Protein AF-A0AAD5Q1W6-F1 (afdb_monomer_lite)

Radius of gyration: 18.75 Å; chains: 1; bounding box: 32×36×60 Å

Foldseek 3Di:
DDPPDVVNVVVVVVVVVVVVVVVCCVVQPQHWDWDDDPQWIWIDRPQFFIWIFGQDPVRDTPPIDTPDTHDDPDDD

Secondary structure (DSSP, 8-state):
-----HHHHHHHHHHHHHHHHHHHHHHHTT-EEEEEETTEEEEEETTTEEEEE---TTS--TT-EEEEE---SS--

Organism: Pythium insidiosum (NCBI:txid114742)

Sequence (76 aa):
MSSKSQDERKASTADELAKNKDIVRRELEGKCVTAGSGWWTYEVCYGKEVRQFHEEPDGSRPSDWSMGAYVSDDPL

Structure (mmCIF, N/CA/C/O backbone):
data_AF-A0AAD5Q1W6-F1
#
_entry.id   AF-A0AAD5Q1W6-F1
#
loop_
_atom_site.group_PDB
_atom_site.id
_atom_site.type_symbol
_atom_site.label_atom_id
_atom_site.label_alt_id
_atom_site.label_comp_id
_atom_site.label_asym_id
_atom_site.label_entity_id
_atom_site.label_seq_id
_atom_site.pdbx_PDB_ins_code
_atom_site.Cartn_x
_atom_site.Cartn_y
_atom_site.Cartn_z
_atom_site.occupancy
_atom_site.B_iso_or_equiv
_atom_site.auth_seq_id
_atom_site.auth_comp_id
_atom_site.auth_asym_id
_atom_site.auth_atom_id
_atom_site.pdbx_PDB_model_num
ATOM 1 N N . MET A 1 1 ? -1.726 18.643 41.804 1.00 49.75 1 MET A N 1
ATOM 2 C CA . MET A 1 1 ? -2.651 18.576 40.653 1.00 49.75 1 MET A CA 1
ATOM 3 C C . MET A 1 1 ? -1.859 18.180 39.411 1.00 49.75 1 MET A C 1
ATOM 5 O O . MET A 1 1 ? -1.277 19.059 38.806 1.00 49.75 1 MET A O 1
ATOM 9 N N . SER A 1 2 ? -1.736 16.891 39.078 1.00 53.66 2 SER A N 1
ATOM 10 C CA . SER A 1 2 ? -1.426 16.424 37.708 1.00 53.66 2 SER A CA 1
ATOM 11 C C . SER A 1 2 ? -1.397 14.894 37.694 1.00 53.66 2 SER A C 1
ATOM 13 O O . SER A 1 2 ? -0.355 14.259 37.586 1.00 53.66 2 SER A O 1
ATOM 15 N N . SER A 1 3 ? -2.557 14.278 37.883 1.00 61.81 3 SER A N 1
ATOM 16 C CA . SER A 1 3 ? -2.744 12.876 37.528 1.00 61.81 3 SER A CA 1
ATOM 17 C C . SER A 1 3 ? -4.088 12.805 36.834 1.00 61.81 3 SER A C 1
ATOM 19 O O . SER A 1 3 ? -5.099 12.515 37.459 1.00 61.81 3 SER A O 1
ATOM 21 N N . LYS A 1 4 ? -4.121 13.162 35.543 1.00 65.19 4 LYS A N 1
ATOM 22 C CA . LYS A 1 4 ? -5.131 12.547 34.677 1.00 65.19 4 LYS A CA 1
ATOM 23 C C . LYS A 1 4 ? -4.970 11.046 34.877 1.00 65.19 4 LYS A C 1
ATOM 25 O O . LYS A 1 4 ? -3.858 10.545 34.636 1.00 65.19 4 LYS A O 1
ATOM 30 N N . SER A 1 5 ? -6.014 10.410 35.404 1.00 77.44 5 SER A N 1
ATOM 31 C CA . SER A 1 5 ? -6.007 9.007 35.796 1.00 77.44 5 SER A CA 1
ATOM 32 C C . SER A 1 5 ? -5.552 8.181 34.599 1.00 77.44 5 SER A C 1
ATOM 34 O O . SER A 1 5 ? -5.877 8.492 33.450 1.00 77.44 5 SER A O 1
ATOM 36 N N . GLN A 1 6 ? -4.739 7.156 34.836 1.00 75.62 6 GLN A N 1
ATOM 37 C CA . GLN A 1 6 ? -4.257 6.301 33.751 1.00 75.62 6 GLN A CA 1
ATOM 38 C C . GLN A 1 6 ? -5.411 5.659 32.970 1.00 75.62 6 GLN A C 1
ATOM 40 O O . GLN A 1 6 ? -5.271 5.416 31.772 1.00 75.62 6 GLN A O 1
ATOM 45 N N . ASP A 1 7 ? -6.560 5.486 33.619 1.00 74.94 7 ASP A N 1
ATOM 46 C CA . ASP A 1 7 ? -7.785 4.983 33.006 1.00 74.94 7 ASP A CA 1
ATOM 47 C C . ASP A 1 7 ? -8.360 5.966 31.976 1.00 74.94 7 ASP A C 1
ATOM 49 O O . ASP A 1 7 ? -8.744 5.558 30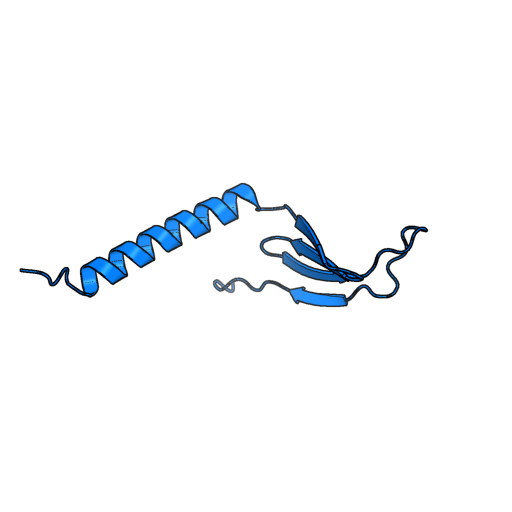.883 1.00 74.94 7 ASP A O 1
ATOM 53 N N . GLU A 1 8 ? -8.309 7.274 32.249 1.00 75.06 8 GLU A N 1
ATOM 54 C CA . GLU A 1 8 ? -8.742 8.318 31.307 1.00 75.06 8 GLU A CA 1
ATOM 55 C C . GLU A 1 8 ? -7.828 8.382 30.074 1.00 75.06 8 GLU A C 1
ATOM 57 O O . GLU A 1 8 ? -8.290 8.614 28.957 1.00 75.06 8 GLU A O 1
ATOM 62 N N . ARG A 1 9 ? -6.518 8.152 30.255 1.00 79.94 9 ARG A N 1
ATOM 63 C CA . ARG A 1 9 ? -5.555 8.118 29.138 1.00 79.94 9 ARG A CA 1
ATOM 64 C C . ARG A 1 9 ? -5.762 6.889 28.262 1.00 79.94 9 ARG A C 1
ATOM 66 O O . ARG A 1 9 ? -5.765 7.018 27.045 1.00 79.94 9 ARG A O 1
ATOM 73 N N . LYS A 1 10 ? -5.970 5.718 28.872 1.00 79.44 10 LYS A N 1
ATOM 74 C CA . LYS A 1 10 ? -6.244 4.472 28.143 1.00 79.44 10 LYS A CA 1
ATOM 75 C C . LYS A 1 10 ? -7.551 4.544 27.360 1.00 79.44 10 LYS A C 1
ATOM 77 O O . LYS A 1 10 ? -7.561 4.151 26.197 1.00 79.44 10 LYS A O 1
ATOM 82 N N . ALA A 1 11 ? -8.611 5.081 27.966 1.00 81.50 11 ALA A N 1
ATOM 83 C CA . ALA A 1 11 ? -9.886 5.301 27.287 1.00 81.50 11 ALA A CA 1
ATOM 84 C C . ALA A 1 11 ? -9.718 6.229 26.073 1.00 81.50 11 ALA A C 1
ATOM 86 O O . ALA A 1 11 ? -10.123 5.884 24.969 1.00 81.50 11 ALA A O 1
ATOM 87 N N . SER A 1 12 ? -9.008 7.348 26.245 1.00 87.12 12 SER A N 1
ATOM 88 C CA . SER A 1 12 ? -8.713 8.274 25.145 1.00 87.12 12 SER A CA 1
ATOM 89 C C . SER A 1 12 ? -7.946 7.607 23.998 1.00 87.12 12 SER A C 1
ATOM 91 O O . SER A 1 12 ? -8.291 7.807 22.838 1.00 87.12 12 SER A O 1
ATOM 93 N N . THR A 1 13 ? -6.923 6.800 24.299 1.00 92.31 13 THR A N 1
ATOM 94 C CA . THR A 1 13 ? -6.143 6.103 23.263 1.00 92.31 13 THR A CA 1
ATOM 95 C C . THR A 1 13 ? -6.967 5.034 22.543 1.00 92.31 13 THR A C 1
ATOM 97 O O . THR A 1 13 ? -6.816 4.861 21.334 1.00 92.31 13 THR A O 1
ATOM 100 N N . ALA A 1 14 ? -7.850 4.326 23.253 1.00 90.75 14 ALA A N 1
ATOM 101 C CA . ALA A 1 14 ? -8.749 3.351 22.640 1.00 90.75 14 ALA A CA 1
ATOM 102 C C . ALA A 1 14 ? -9.732 4.024 21.668 1.00 90.75 14 ALA A C 1
ATOM 104 O O . ALA A 1 14 ? -9.914 3.540 20.550 1.00 90.75 14 ALA A O 1
ATOM 105 N N . ASP A 1 15 ? -10.289 5.173 22.052 1.00 93.94 15 ASP A N 1
ATOM 106 C CA . ASP A 1 15 ? -11.198 5.950 21.207 1.00 93.94 15 ASP A CA 1
ATOM 107 C C . ASP A 1 15 ? -10.501 6.500 19.955 1.00 93.94 15 ASP A C 1
ATOM 109 O O . ASP A 1 15 ? -11.062 6.460 18.857 1.00 93.94 15 ASP A O 1
ATOM 113 N N . GLU A 1 16 ? -9.272 7.006 20.088 1.00 95.00 16 GLU A N 1
ATOM 114 C CA . GLU A 1 16 ? -8.462 7.449 18.945 1.00 95.00 16 GLU A CA 1
ATOM 115 C C . GLU A 1 16 ? -8.122 6.286 18.010 1.00 95.00 16 GLU A C 1
ATOM 117 O O . GLU A 1 16 ? -8.243 6.415 16.790 1.00 95.00 16 GLU A O 1
ATOM 122 N N . LEU A 1 17 ? -7.758 5.125 18.562 1.00 93.50 17 LEU A N 1
ATOM 123 C CA . LEU A 1 17 ? -7.472 3.935 17.767 1.00 93.50 17 LEU A CA 1
ATOM 124 C C . LEU A 1 17 ? -8.712 3.452 17.008 1.00 93.50 17 LEU A C 1
ATOM 126 O O . LEU A 1 17 ? -8.604 3.121 15.829 1.00 93.50 17 LEU A O 1
ATOM 130 N N . ALA A 1 18 ? -9.882 3.430 17.651 1.00 93.56 18 ALA A N 1
ATOM 131 C CA . ALA A 1 18 ? -11.134 3.041 17.009 1.00 93.56 18 ALA A CA 1
ATOM 132 C C . ALA A 1 18 ? -11.484 3.976 15.840 1.00 93.56 18 ALA A C 1
ATOM 134 O O . ALA A 1 18 ? -11.808 3.504 14.749 1.00 93.56 18 ALA A O 1
ATOM 135 N N . LYS A 1 19 ? -11.338 5.294 16.033 1.00 96.06 19 LYS A N 1
ATOM 136 C CA . LYS A 1 19 ? -11.548 6.294 14.973 1.00 96.06 19 LYS A CA 1
ATOM 137 C C . LYS A 1 19 ? -10.564 6.117 13.819 1.00 96.06 19 LYS A C 1
ATOM 139 O O . LYS A 1 19 ? -10.979 6.096 12.665 1.00 96.06 19 LYS A O 1
ATOM 144 N N . ASN A 1 20 ? -9.277 5.942 14.115 1.00 95.94 20 ASN A N 1
ATOM 145 C CA . ASN A 1 20 ? -8.252 5.759 13.087 1.00 95.94 20 ASN A CA 1
ATOM 146 C C . ASN A 1 20 ? -8.465 4.461 12.303 1.00 95.94 20 ASN A C 1
ATOM 148 O O . ASN A 1 20 ? -8.367 4.470 11.079 1.00 95.94 20 ASN A O 1
ATOM 152 N N . LYS A 1 21 ? -8.813 3.359 12.981 1.00 93.38 21 LYS A N 1
ATOM 153 C CA . LYS A 1 21 ? -9.162 2.092 12.321 1.00 93.38 21 LYS A CA 1
ATOM 154 C C . LYS A 1 21 ? -10.345 2.260 11.371 1.00 93.38 21 LYS A C 1
ATOM 156 O O . LYS A 1 21 ? -10.289 1.759 10.253 1.00 93.38 21 LYS A O 1
ATOM 161 N N . ASP A 1 22 ? -11.385 2.978 11.790 1.00 94.81 22 ASP A N 1
ATOM 162 C CA . ASP A 1 22 ? -12.552 3.239 10.947 1.00 94.81 22 ASP A CA 1
ATOM 163 C C . ASP A 1 22 ? -12.212 4.085 9.710 1.00 94.81 22 ASP A C 1
ATOM 165 O O . ASP A 1 22 ? -12.653 3.756 8.609 1.00 94.81 22 ASP A O 1
ATOM 169 N N . ILE A 1 23 ? -11.393 5.129 9.868 1.00 96.62 23 ILE A N 1
ATOM 170 C CA . ILE A 1 23 ? -10.910 5.944 8.744 1.00 96.62 23 ILE A CA 1
ATOM 171 C C . ILE A 1 23 ? -10.113 5.075 7.768 1.00 96.62 23 ILE A C 1
ATOM 173 O O . ILE A 1 23 ? -10.418 5.051 6.581 1.00 96.62 23 ILE A O 1
ATOM 177 N N . VAL A 1 24 ? -9.128 4.318 8.262 1.00 94.50 24 VAL A N 1
ATOM 178 C CA . VAL A 1 24 ? -8.293 3.449 7.418 1.00 94.50 24 VAL A CA 1
ATOM 17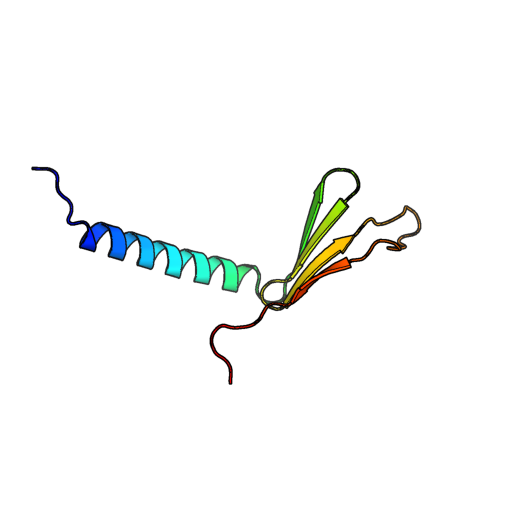9 C C . VAL A 1 24 ? -9.150 2.434 6.664 1.00 94.50 24 VAL A C 1
ATOM 181 O O . VAL A 1 24 ? -8.961 2.271 5.461 1.00 94.50 24 VAL A O 1
ATOM 184 N N . ARG A 1 25 ? -10.118 1.799 7.340 1.00 93.06 25 ARG A N 1
ATOM 185 C CA . ARG A 1 25 ? -11.060 0.874 6.703 1.00 93.06 25 ARG A CA 1
ATOM 186 C C . ARG A 1 25 ? -11.822 1.560 5.578 1.00 93.06 25 ARG A C 1
ATOM 188 O O . ARG A 1 25 ? -11.728 1.113 4.447 1.00 93.06 25 ARG A O 1
ATOM 195 N N . ARG A 1 26 ? -12.529 2.658 5.859 1.00 94.94 26 ARG A N 1
ATOM 196 C CA . ARG A 1 26 ? -13.360 3.341 4.852 1.00 94.94 26 ARG A CA 1
ATOM 197 C C . ARG A 1 26 ? -12.561 3.812 3.642 1.00 94.94 26 ARG A C 1
ATOM 199 O O . ARG A 1 26 ? -13.046 3.737 2.518 1.00 94.94 26 ARG A O 1
ATOM 206 N N . GLU A 1 27 ? -11.345 4.293 3.866 1.00 95.81 27 GLU A N 1
ATOM 207 C CA . GLU A 1 27 ? -10.532 4.844 2.787 1.00 95.81 27 GLU A CA 1
ATOM 208 C C . GLU A 1 27 ? -9.843 3.771 1.943 1.00 95.81 27 GLU A C 1
ATOM 210 O O . GLU A 1 27 ? -9.648 3.992 0.745 1.00 95.81 27 GLU A O 1
ATOM 215 N N . LEU A 1 28 ? -9.482 2.625 2.530 1.00 95.88 28 LEU A N 1
ATOM 216 C CA . LEU A 1 28 ? -8.684 1.591 1.865 1.00 95.88 28 LEU A CA 1
ATOM 217 C C . LEU A 1 28 ? -9.447 0.299 1.557 1.00 95.88 28 LEU A C 1
ATOM 219 O O . LEU A 1 28 ? -8.892 -0.564 0.883 1.00 95.88 28 LEU A O 1
ATOM 223 N N . GLU A 1 29 ? -10.693 0.143 1.998 1.00 93.88 29 GLU A N 1
ATOM 224 C CA . GLU A 1 29 ? -11.505 -1.038 1.695 1.00 93.88 29 GLU A CA 1
ATOM 225 C C . GLU A 1 29 ? -11.595 -1.282 0.180 1.00 93.88 29 GLU A C 1
ATOM 227 O O . GLU A 1 29 ? -11.926 -0.393 -0.607 1.00 93.88 29 GLU A O 1
ATOM 232 N N . GLY A 1 30 ? -11.222 -2.498 -0.233 1.00 91.06 30 GLY A N 1
ATOM 233 C CA . GLY A 1 30 ? -11.145 -2.894 -1.641 1.00 91.06 30 GLY A CA 1
ATOM 234 C C . GLY A 1 30 ? -10.005 -2.251 -2.443 1.00 91.06 30 GLY A C 1
ATOM 235 O O . GLY A 1 30 ? -9.935 -2.468 -3.652 1.00 91.06 30 GLY A O 1
ATOM 236 N N . LYS A 1 31 ? -9.112 -1.476 -1.813 1.00 96.75 31 LYS A N 1
ATOM 237 C CA . LYS A 1 31 ? -7.985 -0.803 -2.473 1.00 96.75 31 LYS A CA 1
ATOM 238 C C . LYS A 1 31 ? -6.647 -1.433 -2.093 1.00 96.75 31 LYS A C 1
ATOM 240 O O . LYS A 1 31 ? -6.460 -1.960 -0.994 1.00 96.75 31 LYS A O 1
ATOM 245 N N . CYS A 1 32 ? -5.697 -1.306 -3.013 1.00 97.12 32 CYS A N 1
ATOM 246 C CA . CYS A 1 32 ? -4.297 -1.630 -2.789 1.00 97.12 32 CYS A CA 1
ATOM 247 C C . CYS A 1 32 ? -3.448 -0.362 -2.887 1.00 97.12 32 CYS A C 1
ATOM 249 O O . CYS A 1 32 ? -3.737 0.530 -3.686 1.00 97.12 32 CYS A O 1
ATOM 251 N N . VAL A 1 33 ? -2.408 -0.281 -2.063 1.00 97.25 33 VAL A N 1
ATOM 252 C CA . VAL A 1 33 ? -1.438 0.816 -2.067 1.00 97.25 33 VAL A CA 1
ATOM 253 C C . VAL A 1 33 ? -0.073 0.250 -2.407 1.00 97.25 33 VAL A C 1
ATOM 255 O O . VAL A 1 33 ? 0.377 -0.705 -1.774 1.00 97.25 33 VAL A O 1
ATOM 258 N N . THR A 1 34 ? 0.588 0.860 -3.385 1.00 97.12 34 THR A N 1
ATOM 259 C CA . THR A 1 34 ? 1.924 0.467 -3.830 1.00 97.12 34 THR A CA 1
ATOM 260 C C . THR A 1 34 ? 2.971 1.479 -3.390 1.00 97.12 34 THR A C 1
ATOM 262 O O . THR A 1 34 ? 2.769 2.685 -3.542 1.00 97.12 34 THR A O 1
ATOM 265 N N . ALA A 1 35 ? 4.113 1.004 -2.901 1.00 97.56 35 ALA A N 1
ATOM 266 C CA . ALA A 1 35 ? 5.247 1.847 -2.541 1.00 97.56 35 ALA A CA 1
ATOM 267 C C . ALA A 1 35 ? 6.565 1.223 -3.013 1.00 97.56 35 ALA A C 1
ATOM 269 O O . ALA A 1 35 ? 6.853 0.065 -2.715 1.00 97.56 35 ALA A O 1
ATOM 270 N N . GLY A 1 36 ? 7.373 2.003 -3.732 1.00 97.06 36 GLY A N 1
ATOM 271 C CA . GLY A 1 36 ? 8.716 1.608 -4.160 1.00 97.06 36 GLY A CA 1
ATOM 272 C C . GLY A 1 36 ? 9.783 1.974 -3.127 1.00 97.06 36 GLY A C 1
ATOM 273 O O . GLY A 1 36 ? 9.746 3.055 -2.538 1.00 97.06 36 GLY A O 1
ATOM 274 N N . SER A 1 37 ? 10.759 1.091 -2.925 1.00 96.38 37 SER A N 1
ATOM 275 C CA . SER A 1 37 ? 11.949 1.317 -2.104 1.00 96.38 37 SER A CA 1
ATOM 276 C C . SER A 1 37 ? 13.160 0.611 -2.720 1.00 96.38 37 SER A C 1
ATOM 278 O O . SER A 1 37 ? 13.369 -0.594 -2.554 1.00 96.38 37 SER A O 1
ATOM 280 N N . GLY A 1 38 ? 13.967 1.373 -3.461 1.00 96.00 38 GLY A N 1
ATOM 281 C CA . GLY A 1 38 ? 15.097 0.825 -4.210 1.00 96.00 38 GLY A CA 1
ATOM 282 C C . GLY A 1 38 ? 14.632 -0.177 -5.268 1.00 96.00 38 GLY A C 1
ATOM 283 O O . GLY A 1 38 ? 13.787 0.150 -6.094 1.00 96.00 38 GLY A O 1
ATOM 284 N N . TRP A 1 39 ? 15.184 -1.392 -5.232 1.00 95.75 39 TRP A N 1
ATOM 285 C CA . TRP A 1 39 ? 14.820 -2.479 -6.150 1.00 95.75 39 TRP A CA 1
ATOM 286 C C . TRP A 1 39 ? 13.426 -3.059 -5.873 1.00 95.75 39 TRP A C 1
ATOM 288 O O . TRP A 1 39 ? 12.809 -3.626 -6.766 1.00 95.75 39 TRP A O 1
ATOM 298 N N . TRP A 1 40 ? 12.900 -2.926 -4.657 1.00 97.75 40 TRP A N 1
ATOM 299 C CA . TRP A 1 40 ? 11.641 -3.566 -4.285 1.00 97.75 40 TRP A CA 1
ATOM 300 C C . TRP A 1 40 ? 10.454 -2.618 -4.400 1.00 97.75 40 TRP A C 1
ATOM 302 O O . TRP A 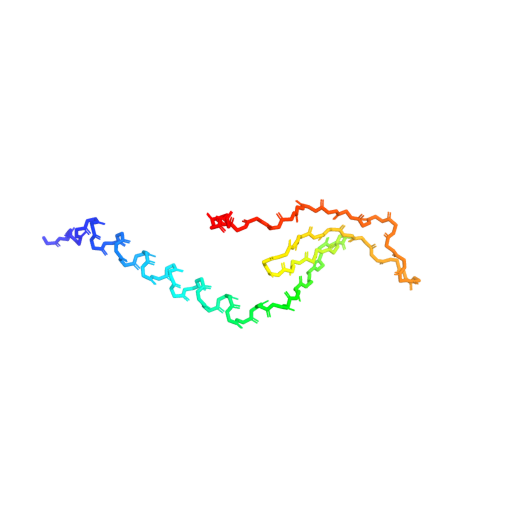1 40 ? 10.531 -1.447 -4.036 1.00 97.75 40 TRP A O 1
ATOM 312 N N . THR A 1 41 ? 9.327 -3.164 -4.830 1.00 98.00 41 THR A N 1
ATOM 313 C CA . THR A 1 41 ? 7.993 -2.579 -4.725 1.00 98.00 41 THR A CA 1
ATOM 314 C C . THR A 1 41 ? 7.168 -3.422 -3.766 1.00 98.00 41 THR A C 1
ATOM 316 O O . THR A 1 41 ? 7.215 -4.650 -3.798 1.00 98.00 41 THR A O 1
ATOM 319 N N . TYR A 1 42 ? 6.415 -2.752 -2.905 1.00 98.25 42 TYR A N 1
ATOM 320 C CA . TYR A 1 42 ? 5.493 -3.370 -1.966 1.00 98.25 42 TYR A CA 1
ATOM 321 C C . TYR A 1 42 ? 4.076 -3.005 -2.351 1.00 98.25 42 TYR A C 1
ATOM 323 O O . TYR A 1 42 ? 3.809 -1.847 -2.665 1.00 98.25 42 TYR A O 1
ATOM 331 N N . GLU A 1 43 ? 3.174 -3.970 -2.272 1.00 98.06 43 GLU A N 1
ATOM 332 C CA . GLU A 1 43 ? 1.745 -3.757 -2.440 1.00 98.06 43 GLU A CA 1
ATOM 333 C C . GLU A 1 43 ? 1.021 -4.233 -1.187 1.00 98.06 43 GLU A C 1
ATOM 335 O O . GLU A 1 43 ? 1.171 -5.377 -0.762 1.00 98.06 43 GLU A O 1
ATOM 340 N N . VAL A 1 44 ? 0.237 -3.341 -0.589 1.00 97.56 44 VAL A N 1
ATOM 341 C CA . VAL A 1 44 ? -0.627 -3.647 0.550 1.00 97.56 44 VAL A CA 1
ATOM 342 C C . VAL A 1 44 ? -2.067 -3.532 0.084 1.00 97.56 44 VAL A C 1
ATOM 344 O O . VAL A 1 44 ? -2.543 -2.426 -0.166 1.00 97.56 44 VAL A O 1
ATOM 347 N N . CYS A 1 45 ? -2.766 -4.660 -0.007 1.00 97.06 45 CYS A N 1
ATOM 348 C CA . CYS A 1 45 ? -4.199 -4.705 -0.275 1.00 97.06 45 CYS A CA 1
ATOM 349 C C . CYS A 1 45 ? -4.953 -4.841 1.050 1.00 97.06 45 CYS A C 1
ATOM 351 O O . CYS A 1 45 ? -4.846 -5.864 1.734 1.00 97.06 45 CYS A O 1
ATOM 353 N N . TYR A 1 46 ? -5.700 -3.802 1.431 1.00 95.38 46 TYR A N 1
ATOM 354 C CA . TYR A 1 46 ? -6.321 -3.738 2.753 1.00 95.38 46 TYR A CA 1
ATOM 355 C C . TYR A 1 46 ? -7.310 -4.890 2.969 1.00 95.38 46 TYR A C 1
ATOM 357 O O . TYR A 1 46 ? -8.178 -5.142 2.135 1.00 95.38 46 TYR A O 1
ATOM 365 N N . GLY A 1 47 ? -7.159 -5.599 4.091 1.00 93.38 47 GLY A N 1
ATOM 366 C CA . GLY A 1 47 ? -7.993 -6.753 4.433 1.00 93.38 47 GLY A CA 1
ATOM 367 C C . GLY A 1 47 ? -7.764 -7.993 3.561 1.00 93.38 47 GLY A C 1
ATOM 368 O O . GLY A 1 47 ? -8.577 -8.911 3.612 1.00 93.38 47 GLY A O 1
ATOM 369 N N . LYS A 1 48 ? -6.692 -8.039 2.755 1.00 95.50 48 LYS A N 1
ATOM 370 C CA . LYS A 1 48 ? -6.446 -9.145 1.820 1.00 95.50 48 LYS A CA 1
ATOM 371 C C . LYS A 1 48 ? -5.049 -9.744 1.937 1.00 95.50 48 LYS A C 1
ATOM 373 O O . LYS A 1 48 ? -4.906 -10.860 2.422 1.00 95.50 48 LYS A O 1
ATOM 378 N N . GLU A 1 49 ? -4.022 -9.047 1.464 1.00 97.00 49 GLU A N 1
ATOM 379 C CA . GLU A 1 49 ? -2.658 -9.579 1.391 1.00 97.00 49 GLU A CA 1
ATOM 380 C C . GLU A 1 49 ? -1.624 -8.456 1.295 1.00 97.00 49 GLU A C 1
ATOM 382 O O . GLU A 1 49 ? -1.947 -7.314 0.954 1.00 97.00 49 GLU A O 1
ATOM 387 N N . VAL A 1 50 ? -0.371 -8.808 1.570 1.00 98.00 50 VAL A N 1
ATOM 388 C CA . VAL A 1 50 ? 0.793 -7.966 1.294 1.00 98.00 50 VAL A CA 1
ATOM 389 C C . VAL A 1 50 ? 1.731 -8.716 0.356 1.00 98.00 50 VAL A C 1
ATOM 391 O O . VAL A 1 50 ? 2.018 -9.896 0.576 1.00 98.00 50 VAL A O 1
ATOM 394 N N . ARG A 1 51 ? 2.227 -8.036 -0.679 1.00 97.94 51 ARG A N 1
ATOM 395 C CA . ARG A 1 51 ? 3.171 -8.584 -1.662 1.00 97.94 51 ARG A CA 1
ATOM 396 C C . ARG A 1 51 ? 4.424 -7.725 -1.766 1.00 97.94 51 ARG A C 1
ATOM 398 O O . ARG A 1 51 ? 4.372 -6.512 -1.565 1.00 97.94 51 ARG A O 1
ATOM 405 N N . GLN A 1 52 ? 5.535 -8.359 -2.110 1.00 98.38 52 GLN A N 1
ATOM 406 C CA . GLN A 1 52 ? 6.806 -7.722 -2.442 1.00 98.38 52 GLN A CA 1
ATOM 407 C C . GLN A 1 52 ? 7.250 -8.224 -3.813 1.00 98.38 52 GLN A C 1
ATOM 409 O O . GLN A 1 52 ? 7.268 -9.428 -4.039 1.00 98.38 52 GLN A O 1
ATOM 414 N N . PHE A 1 53 ? 7.623 -7.323 -4.717 1.00 98.06 53 PHE A N 1
ATOM 415 C CA . PHE A 1 53 ? 8.083 -7.684 -6.056 1.00 98.06 53 PHE A CA 1
ATOM 416 C C . PHE A 1 53 ? 9.042 -6.650 -6.643 1.00 98.06 53 PHE A C 1
ATOM 418 O O . PHE A 1 53 ? 9.111 -5.517 -6.180 1.00 98.06 53 PHE A O 1
ATOM 425 N N . HIS A 1 54 ? 9.771 -7.031 -7.686 1.00 97.56 54 HIS A N 1
ATOM 426 C CA . HIS A 1 54 ? 10.389 -6.094 -8.622 1.00 97.56 54 HIS A CA 1
ATOM 427 C C . HIS A 1 54 ? 9.663 -6.223 -9.960 1.00 97.56 54 HIS A C 1
ATOM 429 O O . HIS A 1 54 ? 9.357 -7.345 -10.366 1.00 97.56 54 HIS A O 1
ATOM 435 N N . GLU A 1 55 ? 9.360 -5.098 -10.602 1.00 96.19 55 GLU A N 1
ATOM 436 C CA . GLU A 1 55 ? 8.788 -5.069 -11.947 1.00 96.19 55 GLU A CA 1
ATOM 437 C C . GLU A 1 55 ? 9.881 -4.667 -12.930 1.00 96.19 55 GLU A C 1
ATOM 439 O O . GLU A 1 55 ? 10.438 -3.573 -12.839 1.00 96.19 55 GLU A O 1
ATOM 444 N N . GLU A 1 56 ? 10.196 -5.581 -13.840 1.00 96.00 56 GLU A N 1
ATOM 445 C CA . GLU A 1 56 ? 11.166 -5.360 -14.905 1.00 96.00 56 GLU A CA 1
ATOM 446 C C . GLU A 1 56 ? 10.596 -4.397 -15.966 1.00 96.00 56 GLU A C 1
ATOM 448 O O . GLU A 1 56 ? 9.378 -4.212 -16.055 1.00 96.00 56 GLU A O 1
ATOM 453 N N . PRO A 1 57 ? 11.432 -3.804 -16.839 1.00 95.50 57 PRO A N 1
ATOM 454 C CA . PRO A 1 57 ? 10.961 -2.882 -17.878 1.00 95.50 57 PRO A CA 1
ATOM 455 C C . PRO A 1 57 ? 9.940 -3.480 -18.859 1.00 95.50 57 PRO A C 1
ATOM 457 O O . PRO A 1 57 ? 9.207 -2.737 -19.509 1.00 95.50 57 PRO A O 1
ATOM 460 N N . ASP A 1 58 ? 9.905 -4.808 -18.990 1.00 96.50 58 ASP A N 1
ATOM 461 C CA . ASP A 1 58 ? 8.936 -5.541 -19.811 1.00 96.50 58 ASP A CA 1
ATOM 462 C C . ASP A 1 58 ? 7.610 -5.839 -19.080 1.00 96.50 58 ASP A C 1
ATOM 464 O O . ASP A 1 58 ? 6.713 -6.461 -19.651 1.00 96.50 58 ASP A O 1
ATOM 468 N N . GLY A 1 59 ? 7.475 -5.382 -17.830 1.00 93.44 59 GLY A N 1
ATOM 469 C CA . GLY A 1 59 ? 6.316 -5.584 -16.964 1.00 93.44 59 GLY A CA 1
ATOM 470 C C . GLY A 1 59 ? 6.298 -6.934 -16.244 1.00 93.44 59 GLY A C 1
ATOM 471 O O . GLY A 1 59 ? 5.358 -7.215 -15.496 1.00 93.44 59 GLY A O 1
ATOM 472 N N . SER A 1 60 ? 7.299 -7.794 -16.451 1.00 96.12 60 SER A N 1
ATOM 473 C CA . SER A 1 60 ? 7.381 -9.071 -15.747 1.00 96.12 60 SER A CA 1
ATOM 474 C C . SER A 1 60 ? 7.771 -8.877 -14.278 1.00 96.12 60 SER A C 1
ATOM 476 O O . SER A 1 60 ? 8.489 -7.948 -13.908 1.00 96.12 60 SER A O 1
ATOM 478 N N . ARG A 1 61 ? 7.279 -9.774 -13.413 1.00 95.69 61 ARG A N 1
ATOM 479 C CA . ARG A 1 61 ? 7.564 -9.770 -11.968 1.00 95.69 61 ARG A CA 1
ATOM 480 C C . ARG A 1 61 ? 8.144 -11.115 -11.520 1.00 95.69 61 ARG A C 1
ATOM 482 O O . ARG A 1 61 ? 7.501 -11.839 -10.761 1.00 95.69 61 ARG A O 1
ATOM 489 N N . PRO A 1 62 ? 9.348 -11.495 -11.988 1.00 93.12 62 PRO A N 1
ATOM 490 C CA . PRO A 1 62 ? 9.943 -12.795 -11.662 1.00 93.12 62 PRO A CA 1
ATOM 491 C C . PRO A 1 62 ? 10.237 -12.964 -10.163 1.00 93.12 62 PRO A C 1
ATOM 493 O O . PRO A 1 62 ? 10.390 -14.086 -9.691 1.00 93.12 62 PRO A O 1
ATOM 496 N N . SER A 1 63 ? 10.304 -11.856 -9.418 1.00 92.88 63 SER A N 1
ATOM 497 C CA . SER A 1 63 ? 10.563 -11.823 -7.975 1.00 92.88 63 SER A CA 1
ATOM 498 C C . SER A 1 63 ? 9.319 -11.456 -7.158 1.00 92.88 63 SER A C 1
ATOM 500 O O . SER A 1 63 ? 9.443 -10.752 -6.163 1.00 92.88 63 SER A O 1
ATOM 502 N N . ASP A 1 64 ? 8.122 -11.864 -7.589 1.00 96.69 64 ASP A N 1
ATOM 503 C CA . ASP A 1 64 ? 6.876 -11.616 -6.852 1.00 96.69 64 ASP A CA 1
ATOM 504 C C . ASP A 1 64 ? 6.658 -12.628 -5.716 1.00 96.69 64 ASP A C 1
ATOM 506 O O . ASP A 1 64 ? 6.527 -13.834 -5.938 1.00 96.69 64 ASP A O 1
ATOM 510 N N . TRP A 1 65 ? 6.614 -12.118 -4.486 1.00 97.06 65 TRP A N 1
ATOM 511 C CA . TRP A 1 65 ? 6.534 -12.885 -3.252 1.00 97.06 65 TRP A CA 1
ATOM 512 C C . TRP A 1 65 ? 5.383 -12.410 -2.353 1.00 97.06 65 TRP A C 1
ATOM 514 O O . TRP A 1 65 ? 5.216 -11.217 -2.086 1.00 97.06 65 TRP A O 1
ATOM 524 N N . SER A 1 66 ? 4.620 -13.361 -1.802 1.00 97.31 66 SER A N 1
ATOM 525 C CA . SER A 1 66 ? 3.591 -13.075 -0.794 1.00 97.31 66 SER A CA 1
ATOM 526 C C . SER A 1 66 ? 4.214 -12.902 0.594 1.00 97.31 66 SER A C 1
ATOM 528 O O . SER A 1 66 ? 4.809 -13.828 1.141 1.00 97.31 66 SER A O 1
ATOM 530 N N . MET A 1 67 ? 4.045 -11.727 1.199 1.00 96.94 67 MET A N 1
ATOM 531 C CA . MET A 1 67 ? 4.487 -11.445 2.571 1.00 96.94 67 MET A CA 1
ATOM 532 C C . MET A 1 67 ? 3.466 -11.884 3.632 1.00 96.94 67 MET A C 1
ATOM 534 O O . MET A 1 67 ? 3.776 -11.864 4.821 1.00 96.94 67 MET A O 1
ATOM 538 N N . GLY A 1 68 ? 2.261 -12.279 3.215 1.00 97.06 68 GLY A N 1
ATOM 539 C CA . GLY A 1 68 ? 1.217 -12.799 4.091 1.00 97.06 68 GLY A CA 1
ATOM 540 C C . GLY A 1 68 ? -0.189 -12.437 3.621 1.00 97.06 68 GLY A C 1
ATOM 541 O O . GLY A 1 68 ? -0.398 -11.424 2.950 1.00 97.06 68 GLY A O 1
ATOM 542 N N . ALA A 1 69 ? -1.155 -13.270 4.007 1.00 96.00 69 ALA A N 1
ATOM 543 C CA . ALA A 1 69 ? -2.578 -12.998 3.853 1.00 96.00 69 ALA A CA 1
ATOM 544 C C . ALA A 1 69 ? -3.148 -12.426 5.157 1.00 96.00 69 ALA A C 1
ATOM 546 O O . ALA A 1 69 ? -2.741 -12.817 6.253 1.00 96.00 69 ALA A O 1
ATOM 547 N N . TYR A 1 70 ? -4.094 -11.503 5.033 1.00 93.12 70 TYR A N 1
ATOM 548 C CA . TYR A 1 70 ? -4.865 -11.012 6.162 1.00 93.12 70 TYR A CA 1
ATOM 549 C C . TYR A 1 70 ? -5.814 -12.106 6.658 1.00 93.12 70 TYR A C 1
ATOM 551 O O . TYR A 1 70 ? -6.473 -12.778 5.866 1.00 93.12 70 TYR A O 1
ATOM 559 N N . VAL A 1 71 ? -5.899 -12.253 7.977 1.00 91.06 71 VAL A N 1
ATOM 560 C CA . VAL A 1 71 ? -6.870 -13.113 8.652 1.00 91.06 71 VAL A CA 1
ATOM 561 C C . VAL A 1 71 ? -7.635 -12.223 9.622 1.00 91.06 71 VAL A C 1
ATOM 563 O O . VAL A 1 71 ? -7.017 -11.517 10.418 1.00 91.06 71 VAL A O 1
ATOM 566 N N . SER A 1 72 ? -8.963 -12.206 9.513 1.00 84.88 72 SER A N 1
ATOM 567 C CA . SER A 1 72 ? -9.814 -11.428 10.411 1.00 84.88 72 SER A CA 1
ATOM 568 C C . SER A 1 72 ? -9.845 -12.041 11.809 1.00 84.88 72 SER A C 1
ATOM 570 O O . SER A 1 72 ? -9.880 -13.262 11.957 1.00 84.88 72 SER A O 1
ATOM 572 N N . ASP A 1 73 ? -9.882 -11.179 12.827 1.00 79.50 73 ASP A N 1
ATOM 573 C CA . ASP A 1 73 ? -9.961 -11.584 14.238 1.00 79.50 73 ASP A CA 1
ATOM 574 C C . ASP A 1 73 ? -11.337 -12.163 14.624 1.00 79.50 73 ASP A C 1
ATOM 576 O O . ASP A 1 73 ? -11.451 -12.803 15.667 1.00 79.50 73 ASP A O 1
ATOM 580 N N . ASP A 1 74 ? -12.359 -1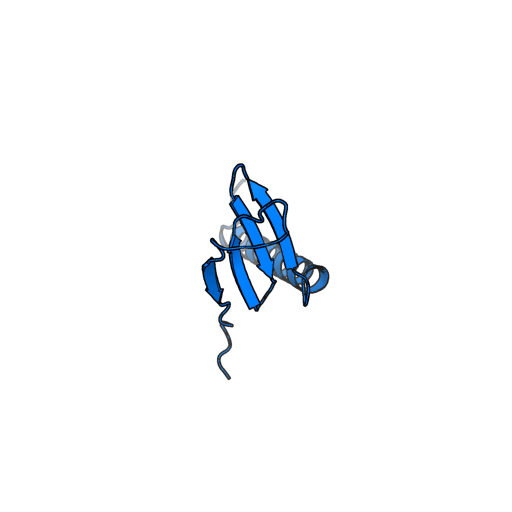1.966 13.783 1.00 76.12 74 ASP A N 1
ATOM 581 C CA . ASP A 1 74 ? -13.677 -12.599 13.883 1.00 76.12 74 A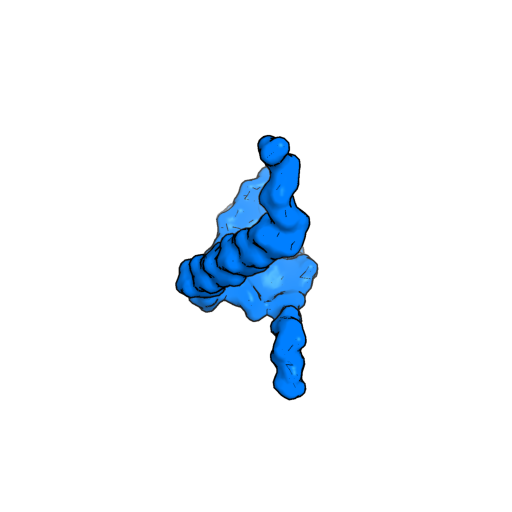SP A CA 1
ATOM 582 C C . ASP A 1 74 ? -13.741 -13.802 12.920 1.00 76.12 74 ASP A C 1
ATOM 584 O O . ASP A 1 74 ? -14.160 -13.648 11.765 1.00 76.12 74 ASP A O 1
ATOM 588 N N . PRO A 1 75 ? -13.271 -14.997 13.323 1.00 61.78 75 PRO A N 1
ATOM 589 C CA . PRO A 1 75 ? -13.491 -16.204 12.542 1.00 61.78 75 PRO A CA 1
ATOM 590 C C . PRO A 1 75 ? -14.987 -16.548 12.575 1.00 61.78 75 PRO A C 1
ATOM 592 O O . PRO A 1 75 ? -15.581 -16.619 13.652 1.00 61.78 75 PRO A O 1
ATOM 595 N N . LEU A 1 76 ? -15.583 -16.723 11.389 1.00 57.88 76 LEU A N 1
ATOM 596 C CA . LEU A 1 76 ? -16.946 -17.244 11.219 1.00 57.88 76 LEU A CA 1
ATOM 597 C C . LEU A 1 76 ? -17.137 -18.594 11.921 1.00 57.88 76 LEU A C 1
ATOM 599 O O . LEU A 1 76 ? -16.205 -19.431 11.848 1.00 57.88 76 LEU A O 1
#

InterPro domains:
  IPR009011 Mannose-6-phosphate receptor binding domain superfamily [G3DSA:2.70.130.10] (28-75)
  IPR012913 Protein OS9-like domain [PF07915] (30-60)
  IPR045149 Protein OS-9-like [PTHR15414] (22-73)

pLDDT: mean 90.34, std 11.31, range [49.75, 98.38]

=== Feature glossary ===
Legend for the data blocks above and below:

— What the protein is —

The amino-acid sequence is the protein's primary structure: the linear order of residues from the N-terminus to the C-terminus, written in one-letter code. Everything else here — the 3D coordinates, the secondary structure, the domain annotations — is ultimately a consequence of this string.

Functional annotations link the protein to curated databases. InterPro entries identify conserved domains and families by matching the sequence against member-database signatures (Pfam, PROSITE, CDD, …). Gene Ontology (GO) terms describe molecular function, biological process, and cellular component in a controlled vocabulary. CATH places the structure in a hierarchical fold classification (Class/Architecture/Topology/Homologous-superfamily). The organism is the source species.

— Where its atoms are —

Atomic coordinates in PDBx/mmCIF format — the same representation the Protein Data Bank distributes. Each line of the _atom_site loop places one backbone atom in Cartesian space (units: ångströms, origin: arbitrary).

The six renders are orthographic views along the three Cartesian axes in both directions. Representation (cartoon, sticks, or surface) and color scheme (sequence-rainbow or by-chain) vary across proteins so the training set covers all the common visualization conventions.

— Local backbone conformation —

Eight-state secondary structure (DSSP): H is the canonical α-helix, G the tighter 3₁₀-helix, I the wider π-helix; E/B are β-structure, T and S are turns and bends, and '-' is everything else. DSSP derives these from the pattern of main-chain N–H···O=C hydrogen bonds, not from the sequence.

Three-state secondary structure (P-SEA) collapses the eight DSSP classes into helix (a), strand (b), and coil (c). P-SEA assigns these from Cα geometry alone — distances and angles — without requiring backbone oxygens, so it works on any Cα trace.

φ (phi) and ψ (psi) are the two rotatable backbone dihedrals per residue: φ is the C(i-1)–N–Cα–C torsion, ψ is the N–Cα–C–N(i+1) torsion, both in degrees on (−180°, 180°]. α-helical residues cluster near (−60°, −45°); β-strand residues near (−120°, +130°). A Ramachandran plot is simply a scatter of (φ, ψ) for every residue.

— Global shape and packing —

The geometric summary reports three shape descriptors. Rg (radius of gyration) measures how spread out the Cα atoms are about their centre of mass; compact globular proteins have small Rg, elongated or unfolded ones large. Cα contacts (<8 Å, |i−j|>4) count long-range residue pairs in spatial proximity — high for tightly packed folds, near zero for rods or random coil. The bounding-box extents give the protein's footprint along x, y, z in Å.

SASA measures how much of the protein is reachable by solvent. It is computed by rolling a water-sized probe over the atomic surface and summing the exposed area (Å²). Per-residue SASA distinguishes core (buried, low SASA) from surface (exposed, high SASA) residues; total SASA is a whole-molecule size measure.

Plot images: a contact map (which residues are close in 3D, as an N×N binary image), a Ramachandran scatter (backbone torsion angles, revealing secondary-structure composition at a g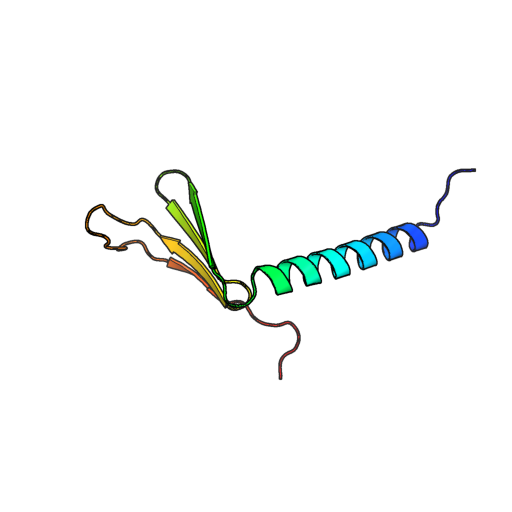lance), and — for AlphaFold structures — a PAE heatmap (pairwise prediction confidence).

— Structural neighborhood —

A 3Di character summarizes, for each residue, the relative orientation of the Cα frame of its nearest spatial neighbor. Because it encodes fold topology rather than chemistry, 3Di alignments detect remote structural similarity that sequence alignment misses.

The Foldseek neighbor list gives the closest experimentally determined structures in the PDB, ranked by structural alignment. TM-score near 1 means near-identical fold; near 0.3 means only rough topology match. This is how one finds what a novel AlphaFold prediction most resembles in the solved-structure universe.

— Confidence and disorder —

For AlphaFold models, the B-factor field carries pLDDT — the model's own estimate of local accuracy on a 0–100 scale. Regions with pLDDT<50 should be treated as essentially unmodeled; they often correspond to intrinsically disordered segments.

Crystallographic B-factors measure how much each atom's electron density is smeared out, in Å². They rise in mobile loops and surface residues and fall in the buried interior. In AlphaFold models this column is repurposed to hold pLDDT instead.

Predicted Aligned Error (PAE) is an AlphaFold confidence matrix: entry (i, j) is the expected error in the position of residue j, in ångströms, when the prediction is superimposed on the true structure at residue i. Low PAE within a block of residues means that block is internally rigid and well-predicted; high PAE between two blocks means their relative placement is uncertain even if each block individually is confident.